Protein AF-C0BBI4-F1 (afdb_monomer_lite)

Foldseek 3Di:
DDDDPPWDFDFDPPFFDWDADPNDIDTGGDPVRTDDTDD

Secondary structure (DSSP, 8-state):
----TT-EEEE-TT-SEEEEETTEEEEE--GGGEEEEE-

Sequence (39 aa):
MNVSVGDKVIYSKYAGTEVELDDEEYIIVKQNDILAVIR

pLDDT: mean 94.86, std 3.74, range [79.06, 97.75]

InterPro domains:
  IPR011032 GroES-like superfamily [SSF50129] (1-38)
  IPR020818 GroES chaperonin family [PF00166] (1-38)
  IPR020818 GroES chaperonin family [PR00297] (4-16)
  IPR020818 GroES chaperonin family [PR00297] (25-38)
  IPR020818 GroES chaperonin family [cd00320] (1-38)
  I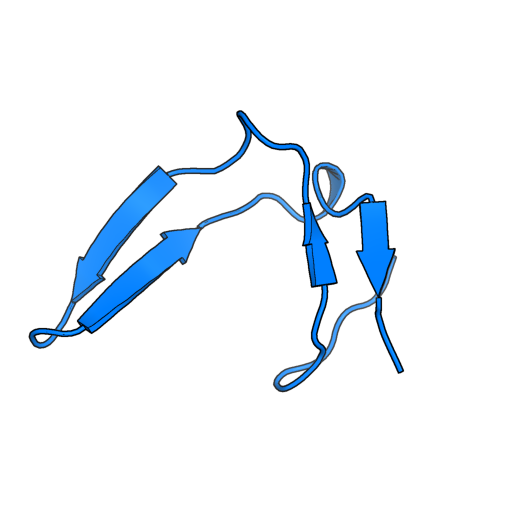PR037124 GroES chaperonin superfamily [G3DSA:2.30.33.40] (1-39)

Organism: NCBI:txid470146

Structure (mmCIF, N/CA/C/O backbone):
data_AF-C0BBI4-F1
#
_entry.id   AF-C0BBI4-F1
#
loop_
_atom_site.group_PDB
_atom_site.id
_atom_site.type_symbol
_atom_site.label_atom_id
_atom_site.label_alt_id
_atom_site.label_comp_id
_atom_site.label_asym_id
_atom_site.label_entity_id
_atom_site.label_seq_id
_atom_site.pdbx_PDB_ins_code
_atom_site.Cartn_x
_atom_site.Cartn_y
_atom_site.Cartn_z
_atom_site.occupancy
_atom_site.B_iso_or_equiv
_atom_site.auth_seq_id
_atom_site.auth_comp_id
_atom_site.auth_asym_id
_atom_site.auth_atom_id
_atom_site.pdbx_PDB_model_num
ATOM 1 N N . MET A 1 1 ? 1.409 9.911 -8.975 1.00 79.06 1 MET A N 1
ATOM 2 C CA . MET A 1 1 ? 1.318 8.522 -9.477 1.00 79.06 1 MET A CA 1
ATOM 3 C C . MET A 1 1 ? -0.115 8.064 -9.302 1.00 79.06 1 MET A C 1
ATOM 5 O O . MET A 1 1 ? -0.611 8.208 -8.196 1.00 79.06 1 MET A O 1
ATOM 9 N N . ASN A 1 2 ? -0.788 7.584 -10.346 1.00 87.25 2 ASN A N 1
ATOM 10 C CA . AS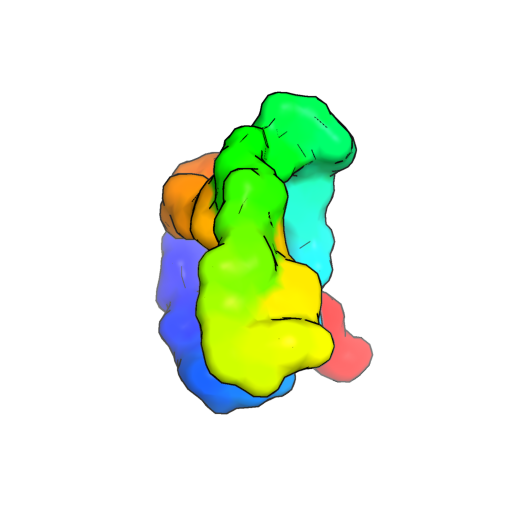N A 1 2 ? -2.132 7.020 -10.186 1.00 87.25 2 ASN A CA 1
ATOM 11 C C . ASN A 1 2 ? -2.009 5.547 -9.792 1.00 87.25 2 ASN A C 1
ATOM 13 O O . ASN A 1 2 ? -1.256 4.820 -10.434 1.00 87.25 2 ASN A O 1
ATOM 17 N N . VAL A 1 3 ? -2.729 5.150 -8.744 1.00 94.06 3 VAL A N 1
ATOM 18 C CA . VAL A 1 3 ? -2.861 3.765 -8.274 1.00 94.06 3 VAL A CA 1
ATOM 19 C C . VAL A 1 3 ? -4.325 3.363 -8.357 1.00 94.06 3 VAL A C 1
ATOM 21 O O . VAL A 1 3 ? -5.210 4.206 -8.181 1.00 94.06 3 VAL A O 1
ATOM 24 N N . SER A 1 4 ? -4.573 2.095 -8.650 1.00 94.94 4 SER A N 1
ATOM 25 C CA . SER A 1 4 ? -5.910 1.508 -8.713 1.00 94.94 4 SER A CA 1
ATOM 26 C C . SER A 1 4 ? -6.056 0.408 -7.668 1.00 94.94 4 SER A C 1
ATOM 28 O O . SER A 1 4 ? -5.075 -0.162 -7.192 1.00 94.94 4 SER A O 1
ATOM 30 N N . VAL A 1 5 ? -7.301 0.094 -7.306 1.00 95.31 5 VAL A N 1
ATOM 31 C CA . VAL A 1 5 ? -7.590 -1.035 -6.415 1.00 95.31 5 VAL A CA 1
ATOM 32 C C . VAL A 1 5 ? -7.017 -2.317 -7.025 1.00 95.31 5 VAL A C 1
ATOM 34 O O . VAL A 1 5 ? -7.275 -2.619 -8.188 1.00 95.31 5 VAL A O 1
ATOM 37 N N . GLY A 1 6 ? -6.241 -3.056 -6.230 1.00 95.12 6 GLY A N 1
ATOM 38 C CA . GLY A 1 6 ? -5.569 -4.291 -6.645 1.00 95.12 6 GLY A CA 1
ATOM 39 C C . GLY A 1 6 ? -4.109 -4.120 -7.078 1.00 95.12 6 GLY A C 1
ATOM 40 O O . GLY A 1 6 ? -3.408 -5.125 -7.204 1.00 95.12 6 GLY A O 1
ATOM 41 N N . ASP A 1 7 ? -3.621 -2.888 -7.254 1.00 96.56 7 ASP A N 1
ATOM 42 C CA . ASP A 1 7 ? -2.206 -2.648 -7.540 1.00 96.56 7 ASP A CA 1
ATOM 43 C C . ASP A 1 7 ? -1.329 -3.064 -6.350 1.00 96.56 7 ASP A C 1
ATOM 45 O O . ASP A 1 7 ? -1.561 -2.675 -5.203 1.00 96.56 7 ASP A O 1
ATOM 49 N N . LYS A 1 8 ? -0.264 -3.819 -6.631 1.00 96.19 8 LYS A N 1
ATOM 50 C CA . LYS A 1 8 ? 0.799 -4.082 -5.656 1.00 96.19 8 LYS A CA 1
ATOM 51 C C . LYS A 1 8 ? 1.796 -2.939 -5.710 1.00 96.19 8 LYS A C 1
ATOM 53 O O . LYS A 1 8 ? 2.277 -2.592 -6.786 1.00 96.19 8 LYS A O 1
ATOM 58 N N . VAL A 1 9 ? 2.137 -2.365 -4.564 1.00 96.06 9 VAL A N 1
ATOM 59 C CA . VAL A 1 9 ? 2.984 -1.170 -4.506 1.00 96.06 9 VAL A CA 1
ATOM 60 C C . VAL A 1 9 ? 4.147 -1.332 -3.538 1.00 96.06 9 VAL A C 1
ATOM 62 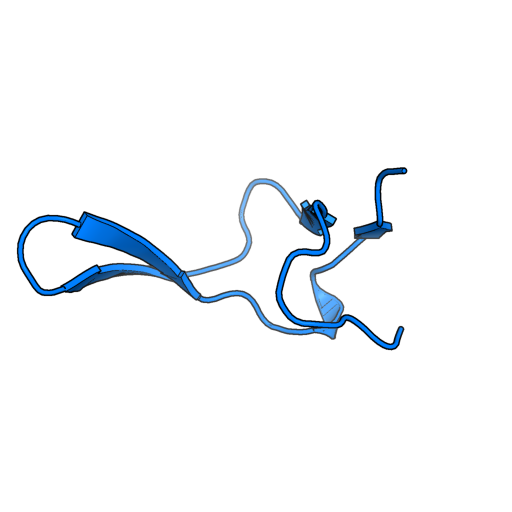O O . VAL A 1 9 ? 4.084 -2.113 -2.592 1.00 96.06 9 VAL A O 1
ATOM 65 N N . ILE A 1 10 ? 5.207 -0.562 -3.773 1.00 96.19 10 ILE A N 1
ATOM 66 C CA . ILE A 1 10 ? 6.292 -0.341 -2.815 1.00 96.19 10 ILE A CA 1
ATOM 67 C C . ILE A 1 10 ? 6.085 1.042 -2.212 1.00 96.19 10 ILE A C 1
ATOM 69 O O . ILE A 1 10 ? 5.986 2.025 -2.947 1.00 96.19 10 ILE A O 1
ATOM 73 N N . TYR A 1 11 ? 6.063 1.124 -0.888 1.00 96.00 11 TYR A N 1
ATOM 74 C CA . TYR A 1 11 ? 6.020 2.377 -0.142 1.00 96.00 11 TYR A CA 1
ATOM 75 C C . TYR A 1 11 ? 7.264 2.512 0.744 1.00 96.00 11 TYR A C 1
ATOM 77 O O . TYR A 1 11 ? 8.010 1.553 0.960 1.00 96.00 11 TYR A O 1
ATOM 85 N N . SER A 1 12 ? 7.528 3.721 1.231 1.00 96.62 12 SER A N 1
ATOM 86 C CA . SER A 1 12 ? 8.663 3.975 2.125 1.00 96.62 12 SER A CA 1
ATOM 87 C C . SER A 1 12 ? 8.541 3.179 3.432 1.00 96.62 12 SER A C 1
ATOM 89 O O . SER A 1 12 ? 7.524 3.260 4.105 1.00 96.62 12 SER A O 1
ATOM 91 N N . LYS A 1 13 ? 9.603 2.469 3.843 1.00 93.00 13 LYS A N 1
ATOM 92 C CA . LYS A 1 13 ? 9.615 1.537 4.997 1.00 93.00 13 LYS A CA 1
ATOM 93 C C . LYS A 1 13 ? 9.045 2.096 6.313 1.00 93.00 13 LYS A C 1
ATOM 95 O O . LYS A 1 13 ? 8.536 1.334 7.121 1.00 93.00 13 LYS A O 1
ATOM 100 N N . TYR A 1 14 ? 9.182 3.398 6.546 1.00 93.75 14 TYR A N 1
ATOM 101 C CA . TYR A 1 14 ? 8.740 4.070 7.773 1.00 93.75 14 TYR A CA 1
ATOM 102 C C . TYR A 1 14 ? 7.517 4.970 7.553 1.00 93.75 14 TYR A C 1
ATOM 104 O O . TYR A 1 14 ? 7.196 5.791 8.408 1.00 93.75 14 TYR A O 1
ATOM 112 N N . ALA A 1 15 ? 6.877 4.867 6.387 1.00 93.81 15 ALA A N 1
ATOM 113 C CA . ALA A 1 15 ? 5.663 5.597 6.074 1.00 93.81 15 ALA A CA 1
ATOM 114 C C . ALA A 1 15 ? 4.431 4.739 6.359 1.00 93.81 15 ALA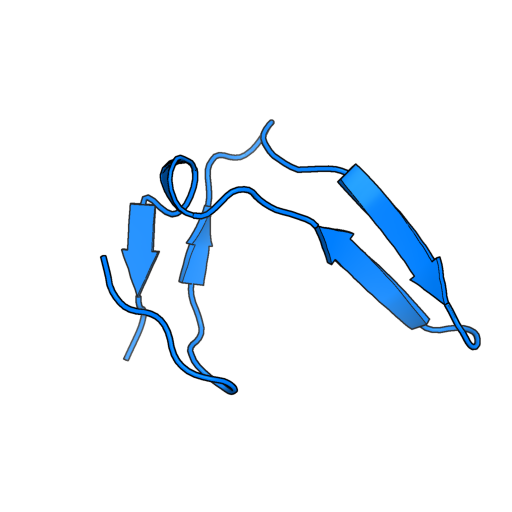 A C 1
ATOM 116 O O . ALA A 1 15 ? 4.433 3.528 6.152 1.00 93.81 15 ALA A O 1
ATOM 117 N N . GLY A 1 16 ? 3.366 5.419 6.765 1.00 95.50 16 GLY A N 1
ATOM 118 C CA . GLY A 1 16 ? 2.051 4.841 6.980 1.00 95.50 16 GLY A CA 1
ATOM 119 C C . GLY A 1 16 ? 1.641 4.749 8.445 1.00 95.5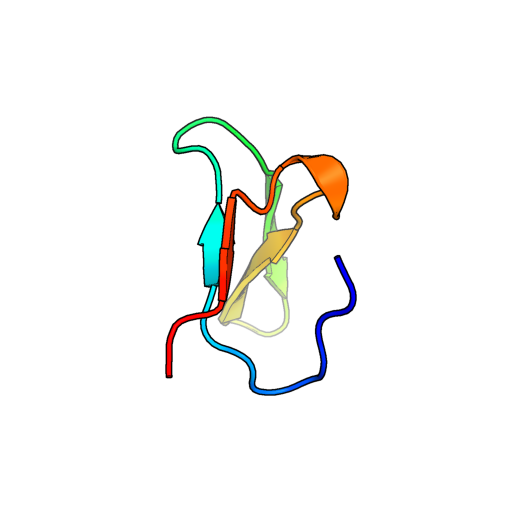0 16 GLY A C 1
ATOM 120 O O . GLY A 1 16 ? 2.382 5.117 9.356 1.00 95.50 16 GLY A O 1
ATOM 121 N N . THR A 1 17 ? 0.406 4.319 8.661 1.00 97.62 17 THR A N 1
ATOM 122 C CA . THR A 1 17 ? -0.170 4.061 9.982 1.00 97.62 17 THR A CA 1
ATOM 123 C C . THR A 1 17 ? -0.887 2.726 9.928 1.00 97.62 17 THR A C 1
ATOM 125 O O . THR A 1 17 ? -1.754 2.532 9.075 1.00 97.62 17 THR A O 1
ATOM 128 N N . GLU A 1 18 ? -0.486 1.815 10.808 1.00 96.50 18 GLU A N 1
ATOM 129 C CA . GLU A 1 18 ? -1.128 0.515 10.979 1.00 96.50 18 GLU A CA 1
ATOM 130 C C . GLU A 1 18 ? -2.488 0.707 11.652 1.00 96.50 18 GLU A C 1
ATOM 132 O O . GLU A 1 18 ? -2.618 1.478 12.608 1.00 96.50 18 GLU A O 1
ATOM 137 N N . VAL A 1 19 ? -3.505 0.043 11.114 1.00 97.44 19 VAL A N 1
ATOM 138 C CA . VAL A 1 19 ? -4.871 0.053 11.639 1.00 97.44 19 VAL A CA 1
ATOM 139 C C . VAL A 1 19 ? -5.458 -1.346 11.522 1.00 97.44 19 VAL A C 1
ATOM 141 O O . VAL A 1 19 ? -5.236 -2.038 10.532 1.00 97.44 19 VAL A O 1
ATOM 144 N N . GLU A 1 20 ? -6.221 -1.742 12.530 1.00 97.75 20 GLU A N 1
ATOM 145 C CA . GLU A 1 20 ? -6.956 -3.003 12.553 1.00 97.75 20 GLU A CA 1
ATOM 146 C C . GLU A 1 20 ? -8.443 -2.706 12.341 1.00 97.75 20 GLU A C 1
ATOM 148 O O . GLU A 1 20 ? -8.997 -1.794 12.969 1.00 97.75 20 GLU A O 1
ATOM 153 N N . LEU A 1 21 ? -9.076 -3.431 11.422 1.00 96.50 21 LEU A N 1
ATOM 154 C CA . LEU A 1 21 ? -10.498 -3.305 11.113 1.00 96.50 21 LEU A CA 1
ATOM 155 C C . LEU A 1 21 ? -11.050 -4.687 10.773 1.00 96.50 21 LEU A C 1
ATOM 157 O O . LEU A 1 21 ? -10.489 -5.364 9.922 1.00 96.50 21 LEU A O 1
ATOM 161 N N . ASP A 1 22 ? -12.151 -5.080 11.415 1.00 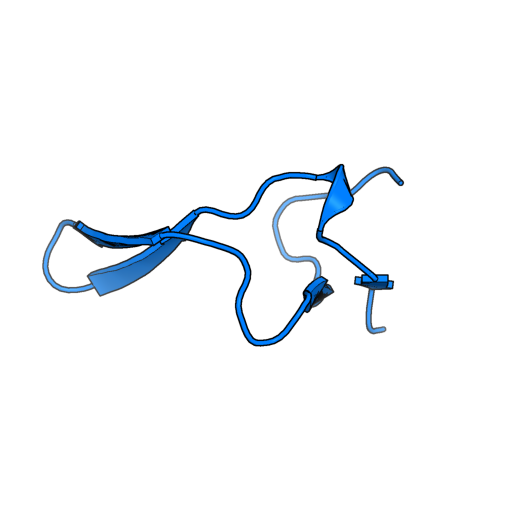96.56 22 ASP A N 1
ATOM 162 C CA . ASP A 1 22 ? -12.840 -6.352 11.155 1.00 96.56 22 ASP A CA 1
ATOM 163 C C . ASP A 1 22 ? -11.905 -7.585 11.208 1.00 96.56 22 ASP A C 1
ATOM 165 O O . ASP A 1 22 ? -11.976 -8.464 10.354 1.00 96.56 22 ASP A O 1
ATOM 169 N N . ASP A 1 23 ? -11.020 -7.630 12.216 1.00 96.06 23 ASP A N 1
ATOM 170 C CA . ASP A 1 23 ? -9.992 -8.669 12.424 1.00 96.06 23 ASP A CA 1
ATOM 171 C C . ASP A 1 23 ? -8.940 -8.773 11.293 1.00 96.06 23 ASP A C 1
ATOM 173 O O . ASP A 1 23 ? -8.226 -9.774 11.176 1.00 96.06 23 ASP A O 1
ATOM 177 N N . GLU A 1 24 ? -8.810 -7.734 10.462 1.00 96.88 24 GLU A N 1
ATOM 178 C CA . GLU A 1 24 ? -7.795 -7.624 9.414 1.00 96.88 24 GLU A CA 1
ATOM 179 C C . GLU A 1 24 ? -6.840 -6.443 9.664 1.00 96.88 24 GLU A C 1
ATOM 181 O O . GLU A 1 24 ? -7.239 -5.344 10.062 1.00 96.88 24 GLU A O 1
ATOM 186 N N . GLU A 1 25 ? -5.550 -6.667 9.400 1.00 97.38 25 GLU A N 1
ATOM 187 C CA . GLU A 1 25 ? -4.503 -5.648 9.506 1.00 97.38 25 GLU A CA 1
ATOM 188 C C . GLU A 1 25 ? -4.347 -4.875 8.191 1.00 97.38 25 GLU A C 1
ATOM 190 O O . GLU A 1 25 ? -4.150 -5.447 7.114 1.00 97.38 25 GLU A O 1
ATOM 195 N N . TYR A 1 26 ? -4.354 -3.549 8.291 1.00 97.12 26 TYR A N 1
ATOM 196 C CA . TYR A 1 26 ? -4.178 -2.634 7.172 1.00 97.12 26 TYR A CA 1
ATOM 197 C C . TYR A 1 26 ? -3.084 -1.610 7.463 1.00 97.12 26 TYR A C 1
ATOM 199 O O . TYR A 1 26 ? -2.798 -1.266 8.609 1.00 97.12 26 TYR A O 1
ATOM 207 N N . ILE A 1 27 ? -2.522 -1.039 6.397 1.00 96.69 27 ILE A N 1
ATOM 208 C CA . ILE A 1 27 ? -1.658 0.136 6.487 1.00 96.69 27 ILE A CA 1
ATOM 209 C C . ILE A 1 27 ? -2.206 1.270 5.627 1.00 96.69 27 ILE A C 1
ATOM 211 O O . ILE A 1 27 ? -2.381 1.146 4.413 1.00 96.69 27 ILE A O 1
ATOM 215 N N . ILE A 1 28 ? -2.461 2.410 6.263 1.00 96.44 28 ILE A N 1
ATOM 216 C CA . ILE A 1 28 ? -2.844 3.636 5.567 1.00 96.44 28 ILE A CA 1
ATOM 217 C C . ILE A 1 28 ? -1.568 4.377 5.190 1.00 96.44 28 ILE A C 1
ATOM 219 O O . ILE A 1 28 ? -0.812 4.791 6.063 1.00 96.44 28 ILE A O 1
ATOM 223 N N . VAL A 1 29 ? -1.347 4.596 3.897 1.00 96.62 29 VAL A N 1
ATOM 224 C CA . VAL A 1 29 ? -0.188 5.326 3.360 1.00 96.62 29 VAL A CA 1
ATOM 225 C C . VAL A 1 29 ? -0.639 6.508 2.512 1.00 96.62 29 VAL A C 1
ATOM 227 O O . VAL A 1 29 ? -1.638 6.434 1.795 1.00 96.62 29 VAL A O 1
ATOM 230 N N . LYS A 1 30 ? 0.103 7.622 2.567 1.00 95.44 30 LYS A N 1
ATOM 231 C CA . LYS A 1 30 ? -0.146 8.751 1.665 1.00 95.44 30 LYS A CA 1
ATOM 232 C C . LYS A 1 30 ? 0.344 8.393 0.269 1.00 95.44 30 LYS A C 1
ATOM 234 O O . LYS A 1 30 ? 1.386 7.771 0.099 1.00 95.44 30 LYS A O 1
ATOM 239 N N . GLN A 1 31 ? -0.349 8.895 -0.745 1.00 93.94 31 GLN A N 1
ATOM 240 C CA . GLN A 1 31 ? 0.005 8.658 -2.145 1.00 93.94 31 GLN A CA 1
ATOM 241 C C . GLN A 1 31 ? 1.437 9.102 -2.499 1.00 93.94 31 GLN A C 1
ATOM 243 O O . GLN A 1 31 ? 2.078 8.479 -3.338 1.00 93.94 31 GLN A O 1
ATOM 248 N N . ASN A 1 32 ? 1.952 10.151 -1.848 1.00 95.06 32 ASN A N 1
ATOM 249 C CA . ASN A 1 32 ? 3.320 10.636 -2.062 1.00 95.06 32 ASN A CA 1
ATOM 250 C C . ASN A 1 32 ? 4.398 9.702 -1.489 1.00 95.06 32 ASN A C 1
ATOM 252 O O . ASN A 1 32 ? 5.546 9.798 -1.908 1.00 95.06 32 ASN A O 1
ATOM 256 N N . ASP A 1 33 ? 4.039 8.809 -0.563 1.00 96.19 33 ASP A N 1
ATOM 257 C CA . ASP A 1 33 ? 4.968 7.846 0.037 1.00 96.19 33 ASP A CA 1
ATOM 258 C C . ASP A 1 33 ? 5.078 6.548 -0.786 1.00 96.19 33 ASP A C 1
ATOM 260 O O . ASP A 1 33 ? 5.898 5.681 -0.465 1.00 96.19 33 ASP A O 1
ATOM 264 N N . ILE A 1 34 ? 4.275 6.416 -1.852 1.00 96.06 34 ILE A N 1
ATOM 265 C CA . ILE A 1 34 ? 4.323 5.305 -2.805 1.00 96.06 34 ILE A CA 1
ATOM 266 C C . ILE A 1 34 ? 5.467 5.543 -3.796 1.00 96.06 34 ILE A C 1
ATOM 268 O O . ILE A 1 34 ? 5.464 6.503 -4.567 1.00 96.06 34 ILE A O 1
ATOM 272 N N . LEU A 1 35 ? 6.438 4.632 -3.792 1.00 95.69 35 LEU A N 1
ATOM 273 C CA . LEU A 1 35 ? 7.664 4.710 -4.584 1.00 95.69 35 LEU A CA 1
ATOM 274 C C . LEU A 1 35 ? 7.506 4.059 -5.965 1.00 95.69 35 LEU A C 1
ATOM 276 O O . LEU A 1 35 ? 8.069 4.552 -6.941 1.00 95.69 35 LEU A O 1
ATOM 280 N N . ALA A 1 36 ? 6.752 2.957 -6.058 1.00 96.06 36 ALA A N 1
ATOM 281 C CA . ALA A 1 36 ? 6.551 2.213 -7.305 1.00 96.06 36 ALA A CA 1
ATOM 282 C C . ALA A 1 36 ? 5.292 1.329 -7.277 1.00 96.06 36 ALA A C 1
ATOM 284 O O . ALA A 1 36 ? 4.845 0.915 -6.209 1.00 96.06 36 ALA A O 1
ATOM 285 N N . VAL A 1 37 ? 4.785 0.979 -8.465 1.00 95.62 37 VAL A N 1
ATOM 286 C CA . VAL A 1 37 ? 3.786 -0.083 -8.686 1.00 95.62 37 VAL A CA 1
ATOM 287 C C . VAL A 1 37 ? 4.494 -1.300 -9.289 1.00 95.62 37 VAL A C 1
ATOM 289 O O . VAL A 1 37 ? 5.249 -1.155 -10.253 1.00 95.62 37 VAL A O 1
ATOM 292 N N . ILE A 1 38 ? 4.261 -2.485 -8.728 1.00 93.88 38 ILE A N 1
ATOM 293 C CA . ILE A 1 38 ? 4.801 -3.769 -9.189 1.00 93.88 38 ILE A CA 1
ATOM 294 C C . ILE A 1 38 ? 3.792 -4.412 -10.152 1.00 93.88 38 ILE A C 1
ATOM 296 O O . ILE A 1 38 ? 2.598 -4.449 -9.856 1.00 93.88 38 ILE A O 1
ATOM 300 N N . ARG A 1 39 ? 4.281 -4.933 -11.284 1.00 82.44 39 ARG A N 1
ATOM 301 C CA . ARG A 1 39 ? 3.511 -5.737 -12.246 1.00 82.44 39 ARG A CA 1
ATOM 302 C C . ARG A 1 39 ? 3.967 -7.186 -12.236 1.00 82.44 39 ARG A C 1
ATOM 304 O O . ARG A 1 39 ? 5.192 -7.393 -12.096 1.00 82.44 39 ARG A O 1
#

Radius of gyration: 10.79 Å; chains: 1; bounding box: 22×19×25 Å